Protein AF-A0A5R8LR28-F1 (afdb_monomer)

Radius of gyration: 19.15 Å; Cα contacts (8 Å, |Δi|>4): 101; chains: 1; bounding box: 40×38×56 Å

Sequence (129 aa):
MKVVYPSLVEQFYEGLKSEGVTVGKDEVYRTMVETNLIDENGVPTQYALDNGFIKCNEPESLAELKELYPNLQKYSDDHFMKTDEGWYADAFVLRSESMLLLNDPATSETDKLNARIVLNHIKEDDADD

Solvent-accessible surface area (backbone atoms only — not comparable to full-atom values): 7787 Å² total; per-residue (Å²): 136,84,84,80,75,41,71,64,47,53,52,52,45,53,51,41,44,74,74,68,49,90,76,54,67,71,56,50,43,50,49,34,37,76,69,46,38,20,44,98,86,51,46,73,28,70,66,16,47,77,70,61,77,43,73,84,76,70,62,91,43,71,68,53,43,31,67,77,37,62,86,54,61,84,53,68,71,89,48,52,48,80,52,100,94,43,80,45,65,40,69,68,57,54,47,50,54,26,51,50,46,63,70,39,86,85,50,51,72,68,59,37,50,52,28,51,51,54,52,49,52,55,53,54,62,70,69,79,115

pLDDT: mean 87.38, std 10.03, range [46.59, 97.31]

Mean predicted aligned error: 10.88 Å

Foldseek 3Di:
DDDDADPVLVVVVVVCVVVVHDDDSVVSLVVCCVVQQAHPVRHGDPVVVVVVVDDPPADPDPVVVCVVPVVCVPDDPVQWDQDPVGIDGDLVVLLVVLVVLCPDPPRDPVSVVVSVVSVVVSVVVVVVD

Structure (mmCIF, N/CA/C/O backbone):
data_AF-A0A5R8LR28-F1
#
_entry.id   AF-A0A5R8LR28-F1
#
loop_
_atom_site.group_PDB
_atom_site.id
_atom_site.type_symbol
_atom_site.label_atom_id
_atom_site.label_alt_id
_atom_site.label_comp_id
_atom_site.label_asym_id
_atom_site.label_entity_id
_atom_site.label_seq_id
_atom_site.pdbx_PDB_ins_code
_atom_site.Cartn_x
_atom_site.Cartn_y
_atom_site.Cartn_z
_atom_site.occupancy
_atom_site.B_iso_or_equiv
_atom_site.auth_seq_id
_atom_site.auth_comp_id
_atom_site.auth_asym_id
_atom_site.auth_atom_id
_atom_site.pdbx_PDB_model_num
ATOM 1 N N . MET A 1 1 ? -2.780 -5.800 27.519 1.00 49.16 1 MET A N 1
ATOM 2 C CA . MET A 1 1 ? -2.742 -6.058 26.065 1.00 49.16 1 MET A CA 1
ATOM 3 C C . MET A 1 1 ? -3.156 -4.766 25.381 1.00 49.16 1 MET A C 1
ATOM 5 O O . MET A 1 1 ? -4.207 -4.248 25.730 1.00 49.16 1 MET A O 1
ATOM 9 N N . LYS A 1 2 ? -2.294 -4.172 24.548 1.00 57.81 2 LYS A N 1
ATOM 10 C CA . LYS A 1 2 ? -2.614 -2.932 23.825 1.00 57.81 2 LYS A CA 1
ATOM 11 C C . LYS A 1 2 ? -3.236 -3.352 22.497 1.00 57.81 2 LYS A C 1
ATOM 13 O O . LYS A 1 2 ? -2.546 -3.967 21.693 1.00 57.81 2 LYS A O 1
ATOM 18 N N . VAL A 1 3 ? -4.533 -3.116 22.326 1.00 71.00 3 VAL A N 1
ATOM 19 C CA . VAL A 1 3 ? -5.201 -3.331 21.037 1.00 71.00 3 VAL A CA 1
ATOM 20 C C . VAL A 1 3 ? -4.630 -2.301 20.063 1.00 71.00 3 VAL A C 1
ATOM 22 O O . VAL A 1 3 ? -4.544 -1.119 20.401 1.00 71.00 3 VAL A O 1
ATOM 25 N N . VAL A 1 4 ? -4.159 -2.766 18.908 1.00 77.00 4 VAL A N 1
ATOM 26 C CA 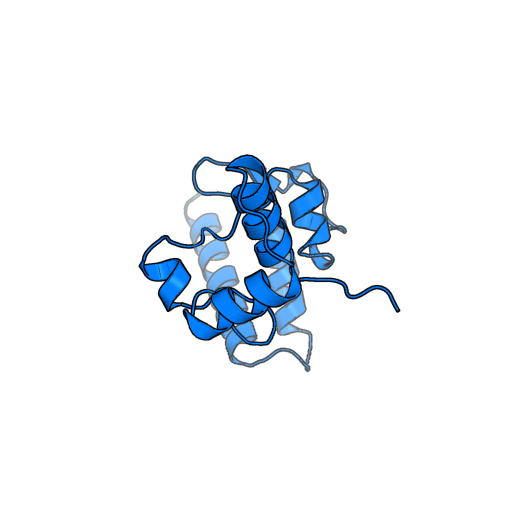. VAL A 1 4 ? -3.676 -1.916 17.815 1.00 77.00 4 VAL A CA 1
ATOM 27 C C . VAL A 1 4 ? -4.784 -1.891 16.776 1.00 77.00 4 VAL A C 1
ATOM 29 O O . VAL A 1 4 ? -5.137 -2.944 16.250 1.00 77.00 4 VAL A O 1
ATOM 32 N N . TYR A 1 5 ? -5.363 -0.718 16.533 1.00 84.06 5 TYR A N 1
ATOM 33 C CA . TYR A 1 5 ? -6.405 -0.558 15.523 1.00 84.06 5 TYR A CA 1
ATOM 34 C C . TYR A 1 5 ? -5.787 -0.244 14.155 1.00 84.06 5 TYR A C 1
ATOM 36 O O . TYR A 1 5 ? -4.705 0.348 14.102 1.00 84.06 5 TYR A O 1
ATOM 44 N N . PRO A 1 6 ? -6.471 -0.600 13.053 1.00 83.56 6 PRO A N 1
ATOM 45 C CA . PRO A 1 6 ? -6.086 -0.178 11.711 1.00 83.56 6 PRO A CA 1
ATOM 46 C C . PRO A 1 6 ? -5.957 1.347 11.611 1.00 83.56 6 PRO A C 1
ATOM 48 O O . PRO A 1 6 ? -6.753 2.083 12.198 1.00 83.56 6 PRO A O 1
ATOM 51 N N . SER A 1 7 ? -5.005 1.835 10.812 1.00 83.25 7 SER A N 1
ATOM 52 C CA . SER A 1 7 ? -4.727 3.273 10.664 1.00 83.25 7 SER A CA 1
ATOM 53 C C . SER A 1 7 ? -5.950 4.093 10.238 1.00 83.25 7 SER A C 1
ATOM 55 O O . SER A 1 7 ? -6.077 5.252 10.622 1.00 83.25 7 SER A O 1
ATOM 57 N N . LEU A 1 8 ? -6.868 3.499 9.473 1.00 84.19 8 LEU A N 1
ATOM 58 C CA . LEU A 1 8 ? -8.129 4.128 9.069 1.00 84.19 8 LEU A CA 1
ATOM 59 C C . LEU A 1 8 ? -9.075 4.371 10.245 1.00 84.19 8 LEU A C 1
ATOM 61 O O . LEU A 1 8 ? -9.690 5.429 10.323 1.00 84.19 8 LEU A O 1
ATOM 65 N N . VAL A 1 9 ? -9.149 3.428 11.185 1.00 89.62 9 VAL A N 1
ATOM 66 C CA . VAL A 1 9 ? -9.946 3.571 12.412 1.00 89.62 9 VAL A CA 1
ATOM 67 C C . VAL A 1 9 ? -9.371 4.682 13.283 1.00 89.62 9 VAL A C 1
ATOM 69 O O . VAL A 1 9 ? -10.122 5.489 13.821 1.00 89.62 9 VAL A O 1
ATOM 72 N N . GLU A 1 10 ? -8.042 4.749 13.398 1.00 88.38 10 GLU A N 1
ATOM 73 C CA . GLU A 1 10 ? -7.348 5.811 14.136 1.00 88.38 10 GLU A CA 1
ATOM 74 C C . GLU A 1 10 ? -7.630 7.196 13.531 1.00 88.38 10 GLU A C 1
ATOM 76 O O . GLU A 1 10 ? -7.989 8.123 14.255 1.00 88.38 10 GLU A O 1
ATOM 81 N N . GLN A 1 11 ? -7.552 7.326 12.202 1.00 84.94 11 GLN A N 1
ATOM 82 C CA . GLN A 1 11 ? -7.863 8.575 11.497 1.00 84.94 11 GLN A CA 1
ATOM 83 C C . GLN A 1 11 ? -9.322 9.003 11.692 1.00 84.94 11 GLN A C 1
ATOM 85 O O . GLN A 1 11 ? -9.587 10.155 12.039 1.00 84.94 11 GLN A O 1
ATOM 90 N N . PHE A 1 12 ? -10.269 8.077 11.519 1.00 88.12 12 PHE A N 1
ATOM 91 C CA . PHE A 1 12 ? -11.694 8.368 11.675 1.00 88.12 12 PHE A CA 1
ATOM 92 C C . PHE A 1 12 ? -12.032 8.760 13.122 1.00 88.12 12 PHE A C 1
ATOM 94 O O . PHE A 1 12 ? -12.786 9.702 13.363 1.00 88.12 12 PHE A O 1
ATOM 101 N N . TYR A 1 13 ? -11.418 8.081 14.095 1.00 92.38 13 TYR A N 1
ATOM 102 C CA . TYR A 1 13 ? -11.553 8.392 15.515 1.00 92.38 13 TYR A CA 1
ATOM 103 C C . TYR A 1 13 ? -11.034 9.794 15.866 1.00 92.38 13 TYR A C 1
ATOM 105 O O . TYR A 1 13 ? -11.736 10.544 16.547 1.00 92.38 13 TYR A O 1
ATOM 113 N N . GLU A 1 14 ? -9.837 10.177 15.407 1.00 90.00 14 GLU A N 1
ATOM 114 C CA . GLU A 1 14 ? -9.307 11.523 15.673 1.00 90.00 14 GLU A CA 1
ATOM 115 C C . GLU A 1 14 ? -10.150 12.613 14.988 1.00 90.00 14 GLU A C 1
ATOM 117 O O . GLU A 1 14 ? -10.36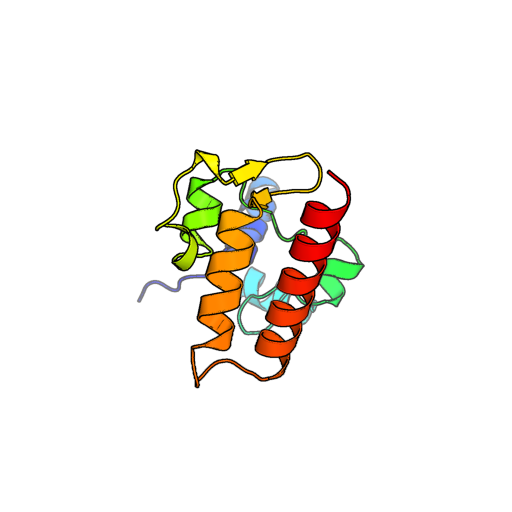9 13.669 15.584 1.00 90.00 14 GLU A O 1
ATOM 122 N N . GLY A 1 15 ? -10.710 12.334 13.803 1.00 88.38 15 GLY A N 1
ATOM 123 C CA . GLY A 1 15 ? -11.685 13.207 13.140 1.00 88.38 15 GLY A CA 1
ATOM 124 C C . GLY A 1 15 ? -12.931 13.451 13.998 1.00 88.38 15 GLY A C 1
ATOM 125 O O . GLY A 1 15 ? -13.216 14.593 14.360 1.00 88.38 15 GLY A O 1
ATOM 126 N N . LEU A 1 16 ? -13.611 12.383 14.424 1.00 90.94 16 LEU A N 1
ATOM 127 C CA . LEU A 1 16 ? -14.803 12.459 15.284 1.00 90.94 16 LEU A CA 1
ATOM 128 C C . LEU A 1 16 ? -14.523 13.192 16.603 1.00 90.94 16 LEU A C 1
ATOM 130 O O . LEU A 1 16 ? -15.306 14.032 17.050 1.00 90.94 16 LEU A O 1
ATOM 134 N N . LYS A 1 17 ? -13.370 12.920 17.213 1.00 92.81 17 LYS A N 1
ATOM 135 C CA . LYS A 1 17 ? -12.941 13.587 18.443 1.00 92.81 17 LYS A CA 1
ATOM 136 C C . LYS A 1 17 ? -12.704 15.085 18.236 1.00 92.81 17 LYS A C 1
ATOM 138 O O . LYS A 1 17 ? -13.038 15.870 19.122 1.00 92.81 17 LYS A O 1
ATOM 143 N N . SER A 1 18 ? -12.157 15.491 17.087 1.00 89.50 18 SER A N 1
ATOM 144 C CA . SER A 1 18 ? -11.970 16.908 16.744 1.00 89.50 18 SER A CA 1
ATOM 145 C C . SER A 1 18 ? -13.299 17.658 16.583 1.00 89.50 18 SER A C 1
ATOM 147 O O . SER A 1 18 ? -13.385 18.836 16.923 1.00 89.50 18 SER A O 1
ATOM 149 N N . GLU A 1 19 ? -14.356 16.952 16.174 1.00 91.00 19 GLU A N 1
ATOM 150 C CA . GLU A 1 19 ? -15.730 17.463 16.087 1.00 91.00 19 GLU A CA 1
ATOM 151 C C . GLU A 1 19 ? -16.472 17.438 17.439 1.00 91.00 19 GLU A C 1
ATOM 153 O O . GLU A 1 19 ? -17.632 17.839 17.534 1.00 91.00 19 GLU A O 1
ATOM 158 N N . GLY A 1 20 ? -15.811 16.989 18.512 1.00 91.25 20 GLY A N 1
ATOM 159 C CA . GLY A 1 20 ? -16.387 16.899 19.855 1.00 91.25 20 GLY A CA 1
ATOM 160 C C . GLY A 1 20 ? -17.259 15.662 20.086 1.00 91.25 20 GLY A C 1
ATOM 161 O O . GLY A 1 20 ? -17.921 15.565 21.123 1.00 91.25 20 GLY A O 1
ATOM 162 N N . VAL A 1 21 ? -17.256 14.696 19.165 1.00 92.81 21 VAL A N 1
ATOM 163 C CA . VAL A 1 21 ? -17.957 13.421 19.341 1.00 92.81 21 VAL A CA 1
ATOM 164 C C . VAL A 1 21 ? -17.186 12.554 20.336 1.00 92.81 21 VAL A C 1
ATOM 166 O O . VAL A 1 21 ? -15.998 12.278 20.176 1.00 92.81 21 VAL A O 1
ATOM 169 N N . THR A 1 22 ? -17.873 12.105 21.387 1.00 91.88 22 THR A N 1
ATOM 170 C CA . THR A 1 22 ? -17.302 11.206 22.399 1.00 91.88 22 THR A CA 1
ATOM 171 C C . THR A 1 22 ? -17.700 9.770 22.075 1.00 91.88 22 THR A C 1
ATOM 173 O O . THR A 1 22 ? -18.790 9.333 22.428 1.00 91.88 22 THR A O 1
ATOM 176 N N . VAL A 1 23 ? -16.815 9.047 21.390 1.00 92.81 23 VAL A N 1
ATOM 177 C CA . VAL A 1 23 ? -16.997 7.649 20.965 1.00 92.81 23 VAL A CA 1
ATOM 178 C C . VAL A 1 23 ? -15.731 6.847 21.276 1.00 92.81 23 VAL A C 1
ATOM 180 O O . VAL A 1 23 ? -14.647 7.417 21.343 1.00 92.81 23 VAL A O 1
ATOM 183 N N . GLY A 1 24 ? -15.840 5.537 21.508 1.00 93.31 2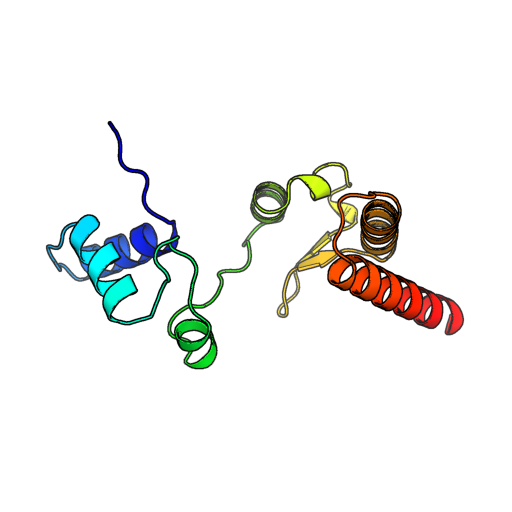4 GLY A N 1
ATOM 184 C CA . GLY A 1 24 ? -14.676 4.662 21.701 1.00 93.31 24 GLY A CA 1
ATOM 185 C C . GLY A 1 24 ? -14.123 4.111 20.382 1.00 93.31 24 GLY A C 1
ATOM 186 O O . GLY A 1 24 ? -14.878 3.876 19.444 1.00 93.31 24 GLY A O 1
ATOM 187 N N . LYS A 1 25 ? -12.818 3.809 20.314 1.00 92.88 25 LYS A N 1
ATOM 188 C CA . LYS A 1 25 ? -12.191 3.215 19.111 1.00 92.88 25 LYS A CA 1
ATOM 189 C C . LYS A 1 25 ? -12.819 1.883 18.685 1.00 92.88 25 LYS A C 1
ATOM 191 O O . LYS A 1 25 ? -12.988 1.647 17.495 1.00 92.88 25 LYS A O 1
ATOM 196 N N . ASP A 1 26 ? -13.231 1.052 19.644 1.00 93.75 26 ASP A N 1
ATOM 197 C CA . ASP A 1 26 ? -13.964 -0.192 19.365 1.00 93.75 26 ASP A CA 1
ATOM 198 C C . ASP A 1 26 ? -15.290 0.053 18.640 1.00 93.75 26 ASP A C 1
ATOM 200 O O . ASP A 1 26 ? -15.709 -0.740 17.801 1.00 93.75 26 ASP A O 1
ATOM 204 N N . GLU A 1 27 ? -15.973 1.139 18.989 1.00 94.62 27 GLU A N 1
ATOM 205 C CA . GLU A 1 27 ? -17.250 1.514 18.389 1.00 94.62 27 GLU A CA 1
ATOM 206 C C . GLU A 1 27 ? -17.054 2.117 17.000 1.00 94.62 27 GLU A C 1
ATOM 208 O O . GLU A 1 27 ? -17.807 1.777 16.091 1.00 94.62 27 GLU A O 1
ATOM 213 N N . VAL A 1 28 ? -15.993 2.905 16.803 1.00 94.25 28 VAL A N 1
ATOM 214 C CA . VAL A 1 28 ? -15.584 3.377 15.472 1.00 94.25 28 VAL A CA 1
ATOM 215 C C . VAL A 1 28 ? -15.281 2.192 14.555 1.00 94.25 28 VAL A C 1
ATOM 217 O O . VAL A 1 28 ? -15.864 2.103 13.480 1.00 94.25 28 VAL A O 1
ATOM 220 N N . TYR A 1 29 ? -14.446 1.242 14.993 1.00 94.31 29 TYR A N 1
ATOM 221 C CA . TYR A 1 29 ? -14.126 0.049 14.203 1.00 94.31 29 TYR A CA 1
ATOM 222 C C . TYR A 1 29 ? -15.382 -0.750 13.832 1.00 94.31 29 TYR A C 1
ATOM 224 O O . TYR A 1 29 ? -15.602 -1.006 12.650 1.00 94.31 29 TYR A O 1
ATOM 232 N N . ARG A 1 30 ? -16.243 -1.084 14.808 1.00 94.88 30 ARG A N 1
ATOM 233 C CA . ARG A 1 30 ? -17.495 -1.809 14.527 1.00 94.88 30 ARG A CA 1
ATOM 234 C C . ARG A 1 30 ? -18.375 -1.061 13.535 1.00 94.88 30 ARG A C 1
ATOM 236 O O . ARG A 1 30 ? -18.842 -1.667 12.582 1.00 94.88 30 ARG A O 1
ATOM 243 N N . THR A 1 31 ? -18.541 0.248 13.715 1.00 94.56 31 THR A N 1
ATOM 244 C CA . THR A 1 31 ? -19.361 1.071 12.817 1.00 94.56 31 THR A CA 1
ATOM 245 C C . THR A 1 31 ? -18.801 1.061 11.397 1.00 94.56 31 THR A C 1
ATOM 247 O O . THR A 1 31 ? -19.558 0.915 10.443 1.00 94.56 31 THR A O 1
ATOM 250 N N . MET A 1 32 ? -17.481 1.176 11.227 1.00 93.88 32 MET A N 1
ATOM 251 C CA . MET A 1 32 ? -16.848 1.149 9.904 1.00 93.88 32 MET A CA 1
ATOM 252 C C . MET A 1 32 ? -16.991 -0.217 9.215 1.00 93.88 32 MET A C 1
ATOM 254 O O . MET A 1 32 ? -17.169 -0.256 7.999 1.00 93.88 32 MET A O 1
ATOM 258 N N . VAL A 1 33 ? -16.972 -1.320 9.972 1.00 94.56 33 VAL A N 1
ATOM 259 C CA . VAL A 1 33 ? -17.257 -2.667 9.444 1.00 94.56 33 VAL A CA 1
ATOM 260 C C . VAL A 1 33 ? -18.740 -2.807 9.076 1.00 94.56 33 VAL A C 1
ATOM 262 O O . VAL A 1 33 ? -19.071 -3.199 7.960 1.00 94.56 33 VAL A O 1
ATOM 265 N N . GLU A 1 34 ? -19.651 -2.424 9.974 1.00 96.25 34 GLU A N 1
ATOM 266 C CA . GLU A 1 34 ? -21.108 -2.513 9.772 1.00 96.25 34 GLU A CA 1
ATOM 267 C C . GLU A 1 34 ? -21.603 -1.651 8.602 1.00 96.25 34 GLU A C 1
ATOM 269 O O . GLU A 1 34 ? -22.540 -2.025 7.896 1.00 96.25 34 GLU A O 1
ATOM 274 N N . THR A 1 35 ? -20.960 -0.507 8.368 1.00 93.31 35 THR A N 1
ATOM 275 C CA . THR A 1 35 ? -21.259 0.401 7.247 1.00 93.31 35 THR A CA 1
ATOM 276 C C . THR A 1 35 ? -20.531 0.030 5.956 1.00 93.31 35 THR A C 1
ATOM 278 O O . THR A 1 35 ? -20.640 0.753 4.965 1.00 93.31 35 THR A O 1
ATOM 281 N N . ASN A 1 36 ? -19.822 -1.105 5.942 1.00 92.69 36 ASN A N 1
ATOM 282 C CA . ASN A 1 36 ? -19.067 -1.606 4.798 1.00 92.69 36 ASN A CA 1
ATOM 283 C C . ASN A 1 36 ? -17.993 -0.615 4.312 1.00 92.69 36 ASN A C 1
ATOM 285 O O . ASN A 1 36 ? -17.668 -0.597 3.129 1.00 92.69 36 ASN A O 1
ATOM 289 N N . LEU A 1 37 ? -17.454 0.233 5.195 1.00 91.44 37 LEU A N 1
ATOM 290 C CA . LEU A 1 37 ? -16.346 1.135 4.870 1.00 91.44 37 LEU A CA 1
ATOM 291 C C . LEU A 1 37 ? -15.008 0.390 4.886 1.00 91.44 37 LEU A C 1
ATOM 293 O O . LEU A 1 37 ? -14.175 0.587 4.004 1.00 91.44 37 LEU A O 1
ATOM 297 N N . ILE A 1 38 ? -14.829 -0.502 5.858 1.00 91.44 38 ILE A N 1
ATOM 298 C CA . ILE A 1 38 ? -13.686 -1.416 5.953 1.00 91.44 38 ILE A CA 1
ATOM 299 C C . ILE A 1 38 ? -14.175 -2.854 6.135 1.00 91.44 38 ILE A C 1
ATOM 301 O O . ILE A 1 38 ? -15.302 -3.077 6.572 1.00 91.44 38 ILE A O 1
ATOM 305 N N . ASP A 1 39 ? -13.332 -3.826 5.808 1.00 90.88 39 ASP A N 1
ATOM 306 C CA . ASP A 1 39 ? -13.560 -5.232 6.128 1.00 90.88 39 ASP A CA 1
ATOM 307 C C . ASP A 1 39 ? -13.139 -5.568 7.575 1.00 90.88 39 ASP A C 1
ATOM 309 O O . ASP A 1 39 ? -12.628 -4.727 8.321 1.00 90.88 39 ASP A O 1
ATOM 313 N N . GLU A 1 40 ? -13.322 -6.827 7.982 1.00 88.38 40 GLU A N 1
ATOM 314 C CA . GLU A 1 40 ? -12.930 -7.309 9.316 1.00 88.38 40 GLU A CA 1
ATOM 315 C C . GLU A 1 40 ? -11.416 -7.181 9.582 1.00 88.38 40 GLU A C 1
ATOM 317 O O . GLU A 1 40 ? -10.997 -7.094 10.736 1.00 88.38 40 GLU A O 1
ATOM 322 N N . ASN A 1 41 ? -10.585 -7.104 8.540 1.00 83.50 41 ASN A N 1
ATOM 323 C CA . ASN A 1 41 ? -9.139 -6.908 8.662 1.00 83.50 41 ASN A CA 1
ATOM 324 C C . ASN A 1 41 ? -8.751 -5.422 8.754 1.00 83.50 41 ASN A C 1
ATOM 326 O O . ASN A 1 41 ? -7.584 -5.103 8.985 1.00 83.50 41 ASN A O 1
ATOM 330 N N . GLY A 1 42 ? -9.710 -4.507 8.598 1.00 81.12 42 GLY A N 1
ATOM 331 C CA . GLY A 1 42 ? -9.476 -3.068 8.603 1.00 81.12 42 GLY A CA 1
ATOM 332 C C . GLY A 1 42 ? -9.016 -2.494 7.266 1.00 81.12 42 GLY A C 1
ATOM 333 O O . GLY A 1 42 ? -8.498 -1.375 7.238 1.00 81.12 42 GLY A O 1
ATOM 334 N N . VAL A 1 43 ? -9.188 -3.245 6.179 1.00 85.81 43 VAL A N 1
ATOM 335 C CA . VAL A 1 43 ? -8.871 -2.827 4.811 1.00 85.81 43 VAL A CA 1
ATOM 336 C C . VAL A 1 43 ? -10.096 -2.127 4.210 1.00 85.81 43 VAL A C 1
ATOM 338 O O . VAL A 1 43 ? -11.206 -2.626 4.393 1.00 85.81 43 VAL A O 1
ATOM 341 N N . PRO A 1 44 ? -9.950 -0.992 3.496 1.00 88.38 44 PRO A N 1
ATOM 342 C CA . PRO A 1 44 ? -11.062 -0.365 2.785 1.00 88.38 44 PRO A CA 1
ATOM 343 C C . PRO A 1 44 ? -11.777 -1.347 1.862 1.00 88.38 44 PRO A C 1
ATOM 345 O O . PRO A 1 44 ? -11.137 -2.088 1.116 1.00 88.38 44 PRO A O 1
ATOM 348 N N . THR A 1 45 ? -13.106 -1.327 1.869 1.00 89.69 45 THR A N 1
ATOM 349 C CA . THR A 1 45 ? -13.872 -2.108 0.893 1.00 89.69 45 THR A CA 1
ATOM 350 C C . THR A 1 45 ? -13.887 -1.399 -0.461 1.00 89.69 45 THR A C 1
ATOM 352 O O . THR A 1 45 ? -13.762 -0.174 -0.542 1.00 89.69 45 THR A O 1
ATOM 355 N N . GLN A 1 46 ? -14.140 -2.146 -1.540 1.00 84.38 46 GLN A N 1
ATOM 356 C CA . GLN A 1 46 ? -14.332 -1.545 -2.864 1.00 84.38 46 GLN A CA 1
ATOM 357 C C . GLN A 1 46 ? -15.481 -0.522 -2.869 1.00 84.38 46 GLN A C 1
ATOM 359 O O . GLN A 1 46 ? -15.371 0.524 -3.495 1.00 84.38 46 GLN A O 1
ATOM 364 N N . TYR A 1 47 ? -16.545 -0.769 -2.095 1.00 88.56 47 TYR A N 1
ATOM 365 C CA . TYR A 1 47 ? -17.650 0.177 -1.923 1.00 88.56 47 TYR A CA 1
ATOM 366 C C . TYR A 1 47 ? -17.175 1.530 -1.372 1.00 88.56 47 TYR A C 1
ATOM 368 O O . TYR A 1 47 ? -17.609 2.576 -1.858 1.00 88.56 47 TYR A O 1
ATOM 376 N N . ALA A 1 48 ? -16.277 1.519 -0.385 1.00 88.25 48 ALA A N 1
ATOM 377 C CA . ALA A 1 48 ? -15.742 2.739 0.209 1.00 88.25 48 ALA A CA 1
ATOM 378 C C . ALA A 1 48 ? -14.858 3.530 -0.762 1.00 88.25 48 ALA A C 1
ATOM 380 O O . ALA A 1 48 ? -14.897 4.762 -0.755 1.00 88.25 48 ALA A O 1
ATOM 381 N N . LEU A 1 49 ? -14.097 2.821 -1.600 1.00 84.31 49 LEU A N 1
ATOM 382 C CA . LEU A 1 49 ? -13.239 3.406 -2.630 1.00 84.31 49 LEU A CA 1
ATOM 383 C C . LEU A 1 49 ? -14.069 3.992 -3.782 1.00 84.31 49 LEU A C 1
ATOM 385 O O . LEU A 1 49 ? -13.897 5.160 -4.125 1.00 84.31 49 LEU A O 1
ATOM 389 N N . ASP A 1 50 ? -15.021 3.225 -4.322 1.00 84.25 50 ASP A N 1
ATOM 390 C CA . ASP A 1 50 ? -15.853 3.618 -5.470 1.00 84.25 50 ASP A CA 1
ATOM 391 C C . ASP A 1 50 ? -16.704 4.859 -5.179 1.00 84.25 50 ASP A C 1
ATOM 393 O O . ASP A 1 50 ? -16.934 5.692 -6.055 1.00 84.25 50 ASP A O 1
ATOM 397 N N . ASN A 1 51 ? -17.169 4.997 -3.935 1.00 84.12 51 ASN A N 1
ATOM 398 C CA . ASN A 1 51 ? -17.968 6.142 -3.497 1.00 84.12 51 ASN A CA 1
ATOM 399 C C . ASN A 1 51 ? -17.112 7.292 -2.937 1.00 84.12 51 ASN A C 1
ATOM 401 O O . ASN A 1 51 ? -17.658 8.310 -2.513 1.00 84.12 51 ASN A O 1
ATOM 405 N N . GLY A 1 52 ? -15.783 7.144 -2.914 1.00 79.50 52 GLY A N 1
ATOM 406 C CA . GLY A 1 52 ? -14.857 8.164 -2.421 1.00 79.50 52 GLY A CA 1
ATOM 407 C C . GLY A 1 52 ? -14.965 8.450 -0.920 1.00 79.50 52 GLY A C 1
ATOM 408 O O . GLY A 1 52 ? -14.522 9.508 -0.475 1.00 79.50 52 GLY A O 1
ATOM 409 N N . PHE A 1 53 ? -15.548 7.536 -0.135 1.00 80.56 53 PHE A N 1
ATOM 410 C CA . PHE A 1 53 ? -15.638 7.657 1.325 1.00 80.56 53 PHE A CA 1
ATOM 411 C C . PHE A 1 53 ? -14.281 7.477 1.996 1.00 80.56 53 PHE A C 1
ATOM 413 O O . PHE A 1 53 ? -14.003 8.093 3.022 1.00 80.56 53 PHE A O 1
ATOM 420 N N . ILE A 1 54 ? -13.440 6.634 1.404 1.00 77.25 54 ILE A N 1
ATOM 421 C CA . ILE A 1 54 ? -12.057 6.445 1.806 1.00 77.25 54 ILE A CA 1
ATOM 422 C C . ILE A 1 54 ? -11.201 6.659 0.568 1.00 77.25 54 ILE A C 1
ATOM 424 O O . ILE A 1 54 ? -11.388 6.001 -0.452 1.00 77.25 54 ILE A O 1
ATOM 428 N N . LYS A 1 55 ? -10.234 7.567 0.669 1.00 66.81 55 LYS A N 1
ATOM 429 C CA . LYS A 1 55 ? -9.085 7.554 -0.230 1.00 66.81 55 LYS A CA 1
ATOM 430 C C . LYS A 1 55 ? -8.057 6.618 0.387 1.00 66.81 55 LYS A C 1
ATOM 432 O O . LYS A 1 55 ? -7.765 6.741 1.577 1.00 66.81 55 LYS A O 1
ATOM 437 N N . CYS A 1 56 ? -7.506 5.687 -0.390 1.00 62.38 56 CYS A N 1
ATOM 438 C CA . CYS A 1 56 ? -6.223 5.111 -0.009 1.00 62.38 56 CYS A CA 1
ATOM 439 C C . CYS A 1 56 ? -5.246 6.283 -0.002 1.00 62.38 56 CYS A C 1
ATOM 441 O O . CYS A 1 56 ? -4.893 6.781 -1.067 1.00 62.38 56 CYS A O 1
ATOM 443 N N . ASN A 1 57 ? -4.921 6.789 1.190 1.00 64.25 57 ASN A N 1
ATOM 444 C CA . ASN A 1 57 ? -3.922 7.834 1.320 1.00 64.25 57 ASN A CA 1
ATOM 445 C C . ASN A 1 57 ? -2.630 7.253 0.782 1.00 64.25 57 ASN A C 1
ATOM 447 O O . ASN A 1 57 ? -2.046 6.332 1.355 1.00 64.25 57 ASN A O 1
ATOM 451 N N . GLU A 1 58 ? -2.255 7.755 -0.377 1.00 69.88 58 GLU A N 1
ATOM 452 C CA . GLU A 1 58 ? -0.970 7.472 -0.942 1.00 69.88 58 GLU A CA 1
ATOM 453 C C . GLU A 1 58 ? 0.103 8.019 0.008 1.00 69.88 58 GLU A C 1
ATOM 455 O O . GLU A 1 58 ? -0.095 9.099 0.573 1.00 69.88 58 GLU A O 1
ATOM 460 N N . PRO A 1 59 ? 1.204 7.286 0.244 1.00 84.06 59 PRO A N 1
ATOM 461 C CA . PRO A 1 59 ? 2.274 7.761 1.109 1.00 84.06 59 PRO A CA 1
ATOM 462 C C . PRO A 1 59 ? 2.708 9.175 0.717 1.00 84.06 59 PRO A C 1
ATOM 464 O O . PRO A 1 59 ? 2.994 9.469 -0.445 1.00 84.06 59 PRO A O 1
ATOM 467 N N . GLU A 1 60 ? 2.775 10.073 1.695 1.00 83.94 60 GLU A N 1
ATOM 468 C CA . GLU A 1 60 ? 3.091 11.473 1.435 1.00 83.94 60 GLU A CA 1
ATOM 469 C C . GLU A 1 60 ? 4.587 11.663 1.165 1.00 83.94 60 GLU A C 1
ATOM 471 O O . GLU A 1 60 ? 4.986 12.601 0.467 1.00 83.94 60 GLU A O 1
ATOM 476 N N . SER A 1 61 ? 5.412 10.737 1.660 1.00 90.75 61 SER A N 1
ATOM 477 C CA . SER A 1 61 ? 6.863 10.728 1.496 1.00 90.75 61 SER A CA 1
ATOM 478 C C . SER A 1 61 ? 7.394 9.384 0.992 1.00 90.75 61 SER A C 1
ATOM 480 O O . SER A 1 61 ? 6.779 8.334 1.178 1.00 90.75 61 SER A O 1
ATOM 482 N N . LEU A 1 62 ? 8.592 9.405 0.400 1.00 92.06 62 LEU A N 1
ATOM 483 C CA . LEU A 1 62 ? 9.267 8.187 -0.053 1.00 92.06 62 LEU A CA 1
ATOM 484 C C . LEU A 1 62 ? 9.581 7.238 1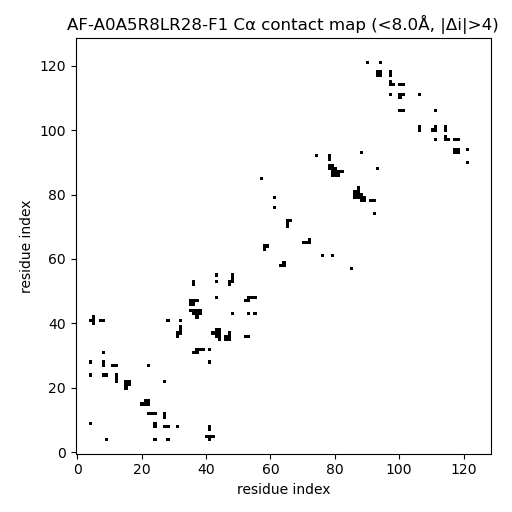.114 1.00 92.06 62 LEU A C 1
ATOM 486 O O . LEU A 1 62 ? 9.581 6.021 0.944 1.00 92.06 62 LEU A O 1
ATOM 490 N N . ALA A 1 63 ? 9.832 7.789 2.304 1.00 92.81 63 ALA A N 1
ATOM 491 C CA . ALA A 1 63 ? 10.057 6.998 3.507 1.00 92.81 63 ALA A CA 1
ATOM 492 C C . ALA A 1 63 ? 8.816 6.164 3.855 1.00 92.81 63 ALA A C 1
ATOM 494 O O . ALA A 1 63 ? 8.933 4.956 4.032 1.00 92.81 63 ALA A O 1
ATOM 495 N N . GLU A 1 64 ? 7.630 6.779 3.847 1.00 89.44 64 GLU A N 1
ATOM 496 C CA . GLU A 1 64 ? 6.361 6.074 4.071 1.00 89.44 64 GLU A CA 1
ATOM 497 C C . GLU A 1 64 ? 6.095 5.027 2.980 1.00 89.44 64 GLU A C 1
ATOM 499 O O . GLU A 1 64 ? 5.700 3.904 3.285 1.00 89.44 64 GLU A O 1
ATOM 504 N N . LEU A 1 65 ? 6.383 5.343 1.709 1.00 90.06 65 LEU A N 1
ATOM 505 C CA . LEU A 1 65 ? 6.269 4.375 0.612 1.00 90.06 65 LEU A CA 1
ATOM 506 C C . LEU A 1 65 ? 7.146 3.140 0.868 1.00 90.06 65 LEU A C 1
ATOM 508 O O . LEU A 1 65 ? 6.692 2.005 0.734 1.00 90.06 65 LEU A O 1
ATOM 512 N N . LYS A 1 66 ? 8.400 3.351 1.271 1.00 92.12 66 LYS A N 1
ATOM 513 C CA . LYS A 1 66 ? 9.358 2.275 1.551 1.00 92.12 66 LYS A CA 1
ATOM 514 C C . LYS A 1 66 ? 9.071 1.519 2.855 1.00 92.12 66 LYS A C 1
ATOM 516 O O . LYS A 1 66 ? 9.522 0.381 3.001 1.00 92.12 66 LYS A O 1
ATOM 521 N N . GLU A 1 67 ? 8.326 2.103 3.791 1.00 88.38 67 GLU A N 1
ATOM 522 C CA . GLU A 1 67 ? 7.782 1.386 4.952 1.00 88.38 67 GLU A CA 1
ATOM 523 C C . GLU A 1 67 ? 6.630 0.455 4.554 1.00 88.38 67 GLU A C 1
ATOM 525 O O . GLU A 1 67 ? 6.572 -0.678 5.033 1.00 88.38 67 GLU A O 1
ATOM 530 N N . LEU A 1 68 ? 5.755 0.898 3.643 1.00 84.81 68 LEU A N 1
ATOM 531 C CA . LEU A 1 68 ? 4.642 0.093 3.123 1.00 84.81 68 LEU A CA 1
ATOM 532 C C . LEU A 1 68 ? 5.109 -1.042 2.204 1.00 84.81 68 LEU A C 1
ATOM 534 O O . LEU A 1 68 ? 4.526 -2.126 2.220 1.00 84.81 68 LEU A O 1
ATOM 538 N N . TYR A 1 69 ? 6.183 -0.814 1.444 1.00 87.56 69 TYR A N 1
ATOM 539 C CA . TYR A 1 69 ? 6.752 -1.782 0.506 1.00 87.56 69 TYR A CA 1
ATOM 540 C C . TYR A 1 69 ? 8.234 -2.044 0.820 1.00 87.56 69 TYR A C 1
ATOM 542 O O . TYR A 1 69 ? 9.124 -1.504 0.153 1.00 87.56 69 TYR A O 1
ATOM 550 N N . PRO A 1 70 ? 8.545 -2.891 1.825 1.00 88.75 70 PRO A N 1
ATOM 551 C CA . PRO A 1 70 ? 9.921 -3.122 2.271 1.00 88.75 70 PRO A CA 1
ATOM 552 C C . PRO A 1 70 ? 10.871 -3.639 1.183 1.00 88.75 70 PRO A C 1
ATOM 554 O O . PRO A 1 70 ? 12.074 -3.388 1.236 1.00 88.75 70 PRO A O 1
ATOM 557 N N . ASN A 1 71 ? 10.351 -4.327 0.162 1.00 89.00 71 ASN A N 1
ATOM 558 C CA . ASN A 1 71 ? 11.114 -4.765 -1.009 1.00 89.00 71 ASN A CA 1
ATOM 559 C C . ASN A 1 71 ? 11.753 -3.596 -1.780 1.00 89.00 71 ASN A C 1
ATOM 561 O O . ASN A 1 71 ? 12.784 -3.800 -2.425 1.00 89.00 71 ASN A O 1
ATOM 565 N N . LEU A 1 72 ? 11.203 -2.382 -1.662 1.00 94.31 72 LEU A N 1
ATOM 566 C CA . LEU A 1 72 ? 11.709 -1.178 -2.319 1.00 94.31 72 LEU A CA 1
ATOM 567 C C . LEU A 1 72 ? 12.865 -0.501 -1.566 1.00 94.31 72 LEU A C 1
ATOM 569 O O . LEU A 1 72 ? 13.577 0.319 -2.145 1.00 94.31 72 LEU A O 1
ATOM 573 N N . GLN A 1 73 ? 13.107 -0.853 -0.297 1.00 95.00 73 GLN A N 1
ATOM 574 C CA . GLN A 1 73 ? 14.149 -0.222 0.532 1.00 95.00 73 GLN A CA 1
ATOM 575 C C . GLN A 1 73 ? 15.567 -0.405 -0.020 1.00 95.00 73 GLN A C 1
ATOM 577 O O . GLN A 1 73 ? 16.445 0.406 0.258 1.00 95.00 73 GLN A O 1
ATOM 582 N N . LYS A 1 74 ? 15.795 -1.455 -0.816 1.00 95.62 74 LYS A N 1
ATOM 583 C CA . LYS A 1 74 ? 17.100 -1.762 -1.421 1.00 95.62 74 LYS A CA 1
ATOM 584 C C . LYS A 1 74 ? 17.478 -0.846 -2.595 1.00 95.62 74 LYS A C 1
ATOM 586 O O . LYS A 1 74 ? 18.616 -0.909 -3.051 1.00 95.62 74 LYS A O 1
ATOM 591 N N . TYR A 1 75 ? 16.545 -0.037 -3.097 1.00 96.75 75 TYR A N 1
ATOM 592 C CA . TYR A 1 75 ? 16.769 0.868 -4.225 1.00 96.75 75 TYR A CA 1
ATOM 593 C C . TYR A 1 75 ? 17.130 2.278 -3.757 1.00 96.75 75 TYR A C 1
ATOM 595 O O . TYR A 1 75 ? 16.611 2.743 -2.741 1.00 96.75 75 TYR A O 1
ATOM 603 N N . SER A 1 76 ? 17.991 2.970 -4.515 1.00 97.12 76 SER A N 1
ATOM 604 C CA . SER A 1 76 ? 18.279 4.397 -4.294 1.00 97.12 76 SER A CA 1
ATOM 605 C C . SER A 1 76 ? 17.001 5.231 -4.387 1.00 97.12 76 SER A C 1
ATOM 607 O O . SER A 1 76 ? 16.083 4.880 -5.128 1.00 97.12 76 SER A O 1
ATOM 609 N N . ASP A 1 77 ? 16.954 6.339 -3.654 1.00 97.06 77 ASP A N 1
ATOM 610 C CA . ASP A 1 77 ? 15.830 7.276 -3.690 1.00 97.06 77 ASP A CA 1
ATOM 611 C C . ASP A 1 77 ? 15.667 7.931 -5.071 1.00 97.06 77 ASP A C 1
ATOM 613 O O . ASP A 1 77 ? 14.546 8.222 -5.473 1.00 97.06 77 ASP A O 1
ATOM 617 N N . ASP A 1 78 ? 16.760 8.058 -5.833 1.00 97.19 78 ASP A N 1
ATOM 618 C CA . ASP A 1 78 ? 16.782 8.666 -7.174 1.00 97.19 78 ASP A CA 1
ATOM 619 C C . ASP A 1 78 ? 15.911 7.932 -8.209 1.00 97.19 78 ASP A C 1
ATOM 621 O O . ASP A 1 78 ? 15.601 8.485 -9.261 1.00 97.19 78 ASP A O 1
ATOM 625 N N . HIS A 1 79 ? 15.513 6.688 -7.925 1.00 97.31 79 HIS A N 1
ATOM 626 C CA . HIS A 1 79 ? 14.641 5.903 -8.798 1.00 97.31 79 HIS A CA 1
ATOM 627 C C . HIS A 1 79 ? 13.151 6.196 -8.603 1.00 97.31 79 HIS A C 1
ATOM 629 O O . HIS A 1 79 ? 12.331 5.639 -9.332 1.00 97.31 79 HIS A O 1
ATOM 635 N N . PHE A 1 80 ? 12.786 7.011 -7.611 1.00 96.25 80 PHE A N 1
ATOM 636 C CA . PHE A 1 80 ? 11.399 7.278 -7.257 1.00 96.25 80 PHE A CA 1
ATOM 637 C C . PHE A 1 80 ? 11.070 8.753 -7.438 1.00 96.25 80 PHE A C 1
ATOM 639 O O . PHE A 1 80 ? 11.820 9.635 -7.022 1.00 96.25 80 PHE A O 1
ATOM 646 N N . MET A 1 81 ? 9.902 9.027 -8.007 1.00 94.50 81 MET A N 1
ATOM 647 C CA . MET A 1 81 ? 9.385 10.382 -8.144 1.00 94.50 81 MET A CA 1
ATOM 648 C C . MET A 1 81 ? 7.931 10.441 -7.695 1.00 94.50 81 MET A C 1
ATOM 650 O O . MET A 1 81 ? 7.151 9.537 -7.983 1.00 94.50 81 MET A O 1
ATOM 654 N N . LYS A 1 82 ? 7.565 11.522 -7.006 1.00 92.88 82 LYS A N 1
ATOM 655 C CA . LYS A 1 82 ? 6.173 11.828 -6.681 1.00 92.88 82 LYS A CA 1
ATOM 656 C C . LYS A 1 82 ? 5.632 12.816 -7.709 1.00 92.88 82 LYS A C 1
ATOM 658 O O . LYS A 1 82 ? 6.265 13.837 -7.973 1.00 92.88 82 LYS A O 1
ATOM 663 N N . THR A 1 83 ? 4.469 12.511 -8.260 1.00 86.56 83 THR A N 1
ATOM 664 C CA . THR A 1 83 ? 3.713 13.356 -9.191 1.00 86.56 83 THR A CA 1
ATOM 665 C C . THR A 1 83 ? 2.316 13.622 -8.623 1.00 86.56 83 THR A C 1
ATOM 667 O O . THR A 1 83 ? 1.949 13.050 -7.597 1.00 86.56 83 THR A O 1
ATOM 670 N N . ASP A 1 84 ? 1.516 14.449 -9.299 1.00 79.00 84 ASP A N 1
ATOM 671 C CA . ASP A 1 84 ? 0.112 14.682 -8.923 1.00 79.00 84 ASP A CA 1
ATOM 672 C C . ASP A 1 84 ? -0.769 13.424 -9.081 1.00 79.00 84 ASP A C 1
ATOM 674 O O . ASP A 1 84 ? -1.843 13.344 -8.485 1.00 79.00 84 ASP A O 1
ATOM 678 N N . GLU A 1 85 ? -0.318 12.441 -9.867 1.00 76.88 85 GLU A N 1
ATOM 679 C CA . GLU A 1 85 ? -0.981 11.145 -10.067 1.00 76.88 85 GLU A CA 1
ATOM 680 C C . GLU A 1 85 ? -0.451 10.049 -9.131 1.00 76.88 85 GLU A C 1
ATOM 682 O O . GLU A 1 85 ? -1.011 8.954 -9.100 1.00 76.88 85 GLU A O 1
ATOM 687 N N . GLY A 1 86 ? 0.620 10.345 -8.387 1.00 84.81 86 GLY A N 1
ATOM 688 C CA . GLY A 1 86 ? 1.214 9.457 -7.397 1.00 84.81 86 GLY A CA 1
ATOM 689 C C . GLY A 1 86 ? 2.706 9.174 -7.574 1.00 84.81 86 GLY A C 1
ATOM 690 O O . GLY A 1 86 ? 3.427 9.897 -8.271 1.00 84.81 86 GLY A O 1
ATOM 691 N N . TRP A 1 87 ? 3.184 8.141 -6.886 1.00 90.44 87 TRP A N 1
ATOM 692 C CA . TRP A 1 87 ? 4.549 7.644 -6.853 1.00 90.44 87 TRP A CA 1
ATOM 693 C C . TRP A 1 87 ? 4.828 6.764 -8.058 1.00 90.44 87 TRP A C 1
ATOM 695 O O . TRP A 1 87 ? 4.206 5.724 -8.269 1.00 90.44 87 TRP A O 1
ATOM 705 N N . TYR A 1 88 ? 5.862 7.149 -8.788 1.00 90.38 88 TYR A N 1
ATOM 706 C CA . TYR A 1 88 ? 6.411 6.395 -9.897 1.00 90.38 88 TYR A CA 1
ATOM 707 C C . TYR A 1 88 ? 7.802 5.893 -9.530 1.00 90.38 88 TYR A C 1
ATOM 709 O O . TYR A 1 88 ? 8.579 6.594 -8.877 1.00 90.38 88 TYR A O 1
ATOM 717 N N . ALA A 1 89 ? 8.108 4.678 -9.972 1.00 93.50 89 ALA A N 1
ATOM 718 C CA . ALA A 1 89 ? 9.453 4.131 -9.973 1.00 93.50 89 ALA A CA 1
ATOM 719 C C . ALA A 1 89 ? 9.936 4.012 -11.419 1.00 93.50 89 ALA A C 1
ATOM 721 O O 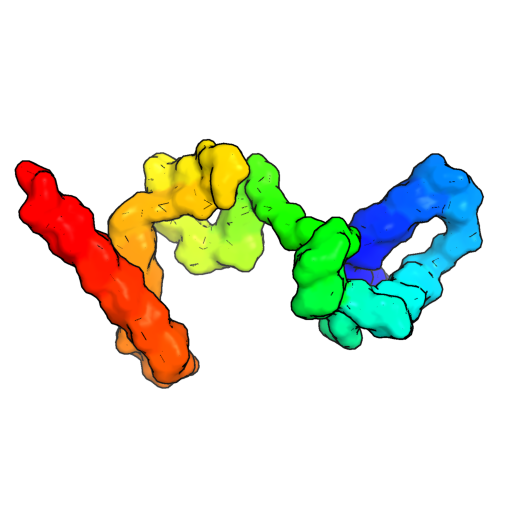. ALA A 1 89 ? 9.138 3.743 -12.319 1.00 93.50 89 ALA A O 1
ATOM 722 N N . ASP A 1 90 ? 11.228 4.207 -11.649 1.00 94.69 90 ASP A N 1
AT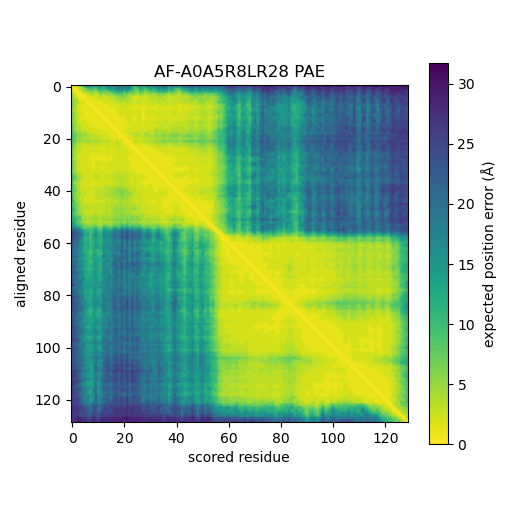OM 723 C CA . ASP A 1 90 ? 11.784 4.100 -12.991 1.00 94.69 90 ASP A CA 1
ATOM 724 C C . ASP A 1 90 ? 11.800 2.656 -13.535 1.00 94.69 90 ASP A C 1
ATOM 726 O O . ASP A 1 90 ? 11.564 1.661 -12.835 1.00 94.69 90 ASP A O 1
ATOM 730 N N . ALA A 1 91 ? 12.124 2.536 -14.825 1.00 94.06 91 ALA A N 1
ATOM 731 C CA . ALA A 1 91 ? 12.187 1.255 -15.519 1.00 94.06 91 ALA A CA 1
ATOM 732 C C . ALA A 1 91 ? 13.172 0.265 -14.872 1.00 94.06 91 ALA A C 1
ATOM 734 O O . ALA A 1 91 ? 12.966 -0.948 -14.960 1.00 94.06 91 ALA A O 1
ATOM 735 N N . PHE A 1 92 ? 14.231 0.744 -14.208 1.00 94.56 92 PHE A N 1
ATOM 736 C CA . PHE A 1 92 ? 15.195 -0.122 -13.535 1.00 94.56 92 PHE A CA 1
ATOM 737 C C . PHE A 1 92 ? 14.558 -0.847 -12.346 1.00 94.56 92 PHE A C 1
ATOM 739 O O . PHE A 1 92 ? 14.699 -2.073 -12.231 1.00 94.56 92 PHE A O 1
ATOM 746 N N . VAL A 1 93 ? 13.824 -0.126 -11.495 1.00 95.56 93 VAL A N 1
ATOM 747 C CA . VAL A 1 93 ? 13.104 -0.720 -10.359 1.00 95.56 93 VAL A CA 1
ATOM 748 C C . VAL A 1 93 ? 12.011 -1.663 -10.853 1.00 95.56 93 VAL A C 1
ATOM 750 O O . VAL A 1 93 ? 11.979 -2.825 -10.440 1.00 95.56 93 VAL A O 1
ATOM 753 N N . LEU A 1 94 ? 11.172 -1.213 -11.795 1.00 94.06 94 LEU A N 1
ATOM 754 C CA . LEU A 1 94 ? 10.072 -2.017 -12.340 1.00 94.06 94 LEU A CA 1
ATOM 755 C C . LEU A 1 94 ? 10.568 -3.323 -12.977 1.00 94.06 94 LEU A C 1
ATOM 757 O O . LEU A 1 94 ? 10.010 -4.397 -12.728 1.00 94.06 94 LEU A O 1
ATOM 761 N N . ARG A 1 95 ? 11.656 -3.261 -13.757 1.00 95.19 95 ARG A N 1
ATOM 762 C CA . ARG A 1 95 ? 12.292 -4.436 -14.372 1.00 95.19 95 ARG A CA 1
ATOM 763 C C . ARG A 1 95 ? 12.849 -5.386 -13.314 1.00 95.19 95 ARG A C 1
ATOM 765 O O . ARG A 1 95 ? 12.669 -6.599 -13.430 1.00 95.19 95 ARG A O 1
ATOM 772 N N . SER A 1 96 ? 13.512 -4.850 -12.293 1.00 95.56 96 SER A N 1
ATOM 773 C CA . SER A 1 96 ? 14.136 -5.646 -11.234 1.00 95.56 96 SER A CA 1
ATOM 774 C C . SER A 1 96 ? 13.106 -6.392 -10.383 1.00 95.56 96 SER A C 1
ATOM 776 O O . SER A 1 96 ? 13.233 -7.603 -10.201 1.00 95.56 96 SER A O 1
ATOM 778 N N . GLU A 1 97 ? 12.057 -5.710 -9.918 1.00 94.56 97 GLU A N 1
ATOM 779 C CA . GLU A 1 97 ? 10.993 -6.331 -9.117 1.00 94.56 97 GLU A CA 1
ATOM 780 C C . GLU A 1 97 ? 10.193 -7.355 -9.931 1.00 94.56 97 GLU A C 1
ATOM 782 O O . GLU A 1 97 ? 9.931 -8.460 -9.454 1.00 94.56 97 GLU A O 1
ATOM 787 N N . SER A 1 98 ? 9.901 -7.055 -11.202 1.00 94.94 98 SER A N 1
ATOM 788 C CA . SER A 1 98 ? 9.231 -8.004 -12.101 1.00 94.94 98 SER A CA 1
ATOM 789 C C . SER A 1 98 ? 10.044 -9.287 -12.291 1.00 94.94 98 SER A C 1
ATOM 791 O O . SER A 1 98 ? 9.495 -10.389 -12.266 1.00 94.94 98 SER A O 1
ATOM 793 N N . MET A 1 99 ? 11.367 -9.175 -12.441 1.00 95.94 99 MET A N 1
ATOM 794 C CA . MET A 1 99 ? 12.245 -10.344 -12.533 1.00 95.94 99 MET A CA 1
ATOM 795 C C . MET A 1 99 ? 12.278 -11.149 -11.230 1.00 95.94 99 MET A C 1
ATOM 797 O O . MET A 1 99 ? 12.333 -12.376 -11.287 1.00 95.94 99 MET A O 1
ATOM 801 N N . LEU A 1 100 ? 12.225 -10.504 -10.061 1.00 94.81 100 LEU A N 1
ATOM 802 C CA . LEU A 1 100 ? 12.153 -11.217 -8.782 1.00 94.81 100 LEU A CA 1
ATOM 803 C C . LEU A 1 100 ? 10.856 -12.022 -8.663 1.00 94.81 100 LEU A C 1
ATOM 805 O O . LEU A 1 100 ? 10.917 -13.212 -8.361 1.00 94.81 100 LEU A O 1
ATOM 809 N N . LEU A 1 101 ? 9.712 -11.420 -9.003 1.00 93.69 101 LEU A N 1
ATOM 810 C CA . LEU A 1 101 ? 8.414 -12.102 -9.008 1.00 93.69 101 LEU A CA 1
ATOM 811 C C . LEU A 1 101 ? 8.402 -13.324 -9.936 1.00 93.69 101 LEU A C 1
ATOM 813 O O . LEU A 1 101 ? 7.878 -14.376 -9.572 1.00 93.69 101 LEU A O 1
ATOM 817 N N . LEU A 1 102 ? 9.009 -13.214 -11.121 1.00 95.81 102 LEU A N 1
ATOM 818 C CA . LEU A 1 102 ? 9.078 -14.317 -12.083 1.00 95.81 102 LEU A CA 1
ATOM 819 C C . LEU A 1 102 ? 9.993 -15.465 -11.647 1.00 95.81 102 LEU A C 1
ATOM 821 O O . LEU A 1 102 ? 9.764 -16.603 -12.059 1.00 95.81 102 LEU A O 1
ATOM 825 N N . ASN A 1 103 ? 11.017 -15.171 -10.846 1.00 95.56 103 ASN A N 1
ATOM 826 C CA . ASN A 1 103 ? 11.984 -16.159 -10.373 1.00 95.56 103 ASN A CA 1
ATOM 827 C C . ASN A 1 103 ? 11.594 -16.797 -9.033 1.00 95.56 103 ASN A C 1
ATOM 829 O O . ASN A 1 103 ? 12.161 -17.831 -8.676 1.00 95.56 103 ASN A O 1
ATOM 833 N N . ASP A 1 104 ? 10.640 -16.220 -8.301 1.00 94.62 104 ASP A N 1
ATOM 834 C CA . ASP A 1 104 ? 10.126 -16.806 -7.068 1.00 94.62 104 ASP A CA 1
ATOM 835 C C . ASP A 1 104 ? 9.038 -17.862 -7.377 1.00 94.62 104 ASP A C 1
ATOM 837 O O . ASP A 1 104 ? 7.984 -17.544 -7.945 1.00 94.62 104 ASP A O 1
ATOM 841 N N . PRO A 1 105 ? 9.265 -19.147 -7.029 1.00 93.50 105 PRO A N 1
ATOM 842 C CA . PRO A 1 105 ? 8.291 -20.207 -7.262 1.00 93.50 105 PRO A CA 1
ATOM 843 C C . PRO A 1 105 ? 7.004 -20.050 -6.438 1.00 93.50 105 PRO A C 1
ATOM 845 O O . PRO A 1 105 ? 5.994 -20.642 -6.817 1.00 93.50 105 PRO A O 1
ATOM 848 N N . ALA A 1 106 ? 7.024 -19.283 -5.342 1.00 95.00 106 ALA A N 1
ATOM 849 C CA . ALA A 1 106 ? 5.858 -19.020 -4.502 1.00 95.00 106 ALA A CA 1
ATOM 850 C C . ALA A 1 106 ? 4.934 -17.927 -5.068 1.00 95.00 106 ALA A C 1
ATOM 852 O O . ALA A 1 106 ? 3.790 -17.811 -4.627 1.00 95.00 106 ALA A O 1
ATOM 853 N N . THR A 1 107 ? 5.396 -17.153 -6.055 1.00 91.50 107 THR A N 1
ATOM 854 C CA . THR A 1 107 ? 4.592 -16.115 -6.707 1.00 91.50 107 THR A CA 1
ATOM 855 C C . THR A 1 107 ? 3.402 -16.720 -7.449 1.00 91.50 107 THR A C 1
ATOM 857 O O . THR A 1 107 ? 3.536 -17.723 -8.163 1.00 91.50 107 THR A O 1
ATOM 860 N N . SER A 1 108 ? 2.237 -16.077 -7.330 1.00 91.69 108 SER A N 1
ATOM 861 C CA . SER A 1 108 ? 1.016 -16.495 -8.019 1.00 91.69 108 SER A CA 1
ATOM 862 C C . SER A 1 108 ? 1.128 -16.339 -9.543 1.00 91.69 108 SER A C 1
ATOM 864 O O . SER A 1 108 ? 1.875 -15.504 -10.054 1.00 91.69 108 SER A O 1
ATOM 866 N N . GLU A 1 109 ? 0.360 -17.120 -10.306 1.00 89.94 109 GLU A N 1
ATOM 867 C CA . GLU A 1 109 ? 0.367 -16.993 -11.772 1.00 89.94 109 GLU A CA 1
ATOM 868 C C . GLU A 1 109 ? -0.185 -15.642 -12.254 1.00 89.94 109 GLU A C 1
ATOM 870 O O . GLU A 1 109 ? 0.279 -15.126 -13.271 1.00 89.94 109 GLU A O 1
ATOM 875 N N . THR A 1 110 ? -1.114 -15.037 -11.506 1.00 86.94 110 THR A N 1
ATOM 876 C CA . THR A 1 110 ? -1.613 -13.681 -11.777 1.00 86.94 110 THR A CA 1
ATOM 877 C C . THR A 1 110 ? -0.496 -12.650 -11.6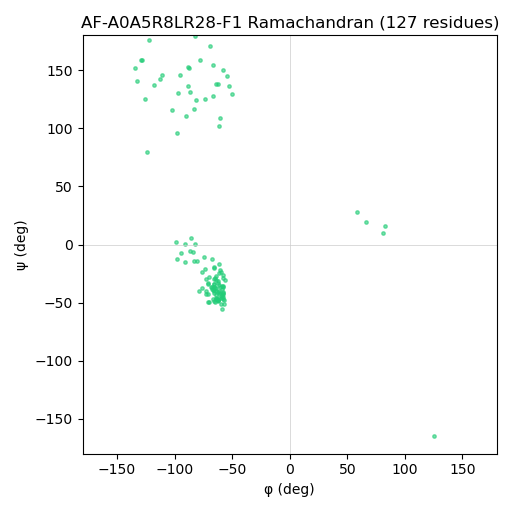35 1.00 86.94 110 THR A C 1
ATOM 879 O O . THR A 1 110 ? -0.292 -11.840 -12.537 1.00 86.94 110 THR A O 1
ATOM 882 N N . ASP A 1 111 ? 0.290 -12.715 -10.560 1.00 84.81 111 ASP A N 1
ATOM 883 C CA . ASP A 1 111 ? 1.386 -11.765 -10.339 1.00 84.81 111 ASP A CA 1
ATOM 884 C C . ASP A 1 111 ? 2.512 -11.961 -11.360 1.00 84.81 111 ASP A C 1
ATOM 886 O O . ASP A 1 111 ? 3.069 -10.991 -11.874 1.00 84.81 111 ASP A O 1
ATOM 890 N N . LYS A 1 112 ? 2.794 -13.212 -11.753 1.00 90.12 112 LYS A N 1
ATOM 891 C CA . LYS A 1 112 ? 3.724 -13.503 -12.856 1.00 90.12 112 LYS 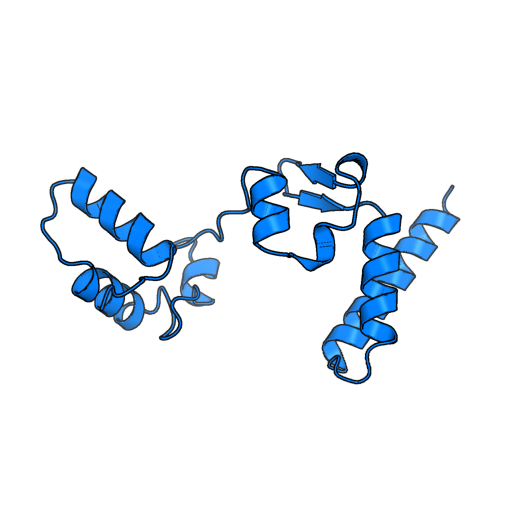A CA 1
ATOM 892 C C . LYS A 1 112 ? 3.222 -12.965 -14.195 1.00 90.12 112 LYS A C 1
ATOM 894 O O . LYS A 1 112 ? 4.031 -12.526 -15.012 1.00 90.12 112 LYS A O 1
ATOM 899 N N . LEU A 1 113 ? 1.916 -13.014 -14.464 1.00 88.88 113 LEU A N 1
ATOM 900 C CA . LEU A 1 113 ? 1.342 -12.408 -15.667 1.00 88.88 113 LEU A CA 1
ATOM 901 C C . LEU A 1 113 ? 1.519 -10.885 -15.644 1.00 88.88 113 LEU A C 1
ATOM 903 O O . LEU A 1 113 ? 2.016 -10.330 -16.622 1.00 88.88 113 LEU A O 1
ATOM 907 N N . ASN A 1 114 ? 1.206 -10.236 -14.521 1.00 85.31 114 ASN A N 1
ATOM 908 C CA . ASN A 1 114 ? 1.383 -8.794 -14.347 1.00 85.31 114 ASN A CA 1
ATOM 909 C C . ASN A 1 114 ? 2.849 -8.375 -14.547 1.00 85.31 114 ASN A C 1
ATOM 911 O O . ASN A 1 114 ? 3.127 -7.457 -15.317 1.00 85.31 114 ASN A O 1
ATOM 915 N N . ALA A 1 115 ? 3.799 -9.110 -13.962 1.00 90.75 115 ALA A N 1
ATOM 916 C CA . ALA A 1 115 ? 5.230 -8.870 -14.152 1.00 90.75 115 ALA A CA 1
ATOM 917 C C . ALA A 1 115 ? 5.662 -8.962 -15.631 1.00 90.75 115 ALA A C 1
ATOM 919 O O . ALA A 1 115 ? 6.477 -8.169 -16.098 1.00 90.75 115 ALA A O 1
ATOM 920 N N . ARG A 1 116 ? 5.102 -9.903 -16.408 1.00 93.25 116 ARG A N 1
ATOM 921 C CA . ARG A 1 116 ? 5.379 -10.007 -17.857 1.00 93.25 116 ARG A CA 1
ATOM 922 C C . ARG A 1 116 ? 4.810 -8.828 -18.642 1.00 93.25 116 ARG A C 1
ATOM 924 O O . ARG A 1 116 ? 5.465 -8.377 -19.576 1.00 93.25 116 ARG A O 1
ATOM 931 N N . ILE A 1 117 ? 3.621 -8.344 -18.278 1.00 91.19 117 ILE A N 1
ATOM 932 C CA . ILE A 1 117 ? 2.998 -7.173 -18.912 1.00 91.19 117 ILE A CA 1
ATOM 933 C C . ILE A 1 117 ? 3.877 -5.938 -18.694 1.00 91.19 117 ILE A C 1
ATOM 935 O O . ILE A 1 117 ? 4.238 -5.282 -19.666 1.00 91.19 117 ILE A O 1
ATOM 939 N N . VAL A 1 118 ? 4.307 -5.691 -17.452 1.00 89.81 118 VAL A N 1
ATOM 940 C CA . VAL A 1 118 ? 5.222 -4.586 -17.114 1.00 89.81 118 VAL A CA 1
ATOM 941 C C . VAL A 1 118 ? 6.520 -4.676 -17.921 1.00 89.81 118 VAL A C 1
ATOM 943 O O . VAL A 1 118 ? 6.934 -3.704 -18.545 1.00 89.81 118 VAL A O 1
ATOM 946 N N . LEU A 1 119 ? 7.147 -5.856 -17.978 1.00 93.19 119 LEU A N 1
ATOM 947 C CA . LEU A 1 119 ? 8.385 -6.048 -18.741 1.00 93.19 119 LEU A CA 1
ATOM 948 C C . LEU A 1 119 ? 8.219 -5.854 -20.251 1.00 93.19 119 LEU A C 1
ATOM 950 O O . LEU A 1 119 ? 9.192 -5.492 -20.911 1.00 93.19 119 LEU A O 1
ATOM 954 N N . ASN A 1 120 ? 7.043 -6.143 -20.809 1.00 91.19 120 ASN A N 1
ATOM 955 C CA . ASN A 1 120 ? 6.772 -5.885 -22.220 1.00 91.19 120 ASN A CA 1
ATOM 956 C C . ASN A 1 120 ? 6.601 -4.390 -22.479 1.00 91.19 120 ASN A C 1
ATOM 958 O O . ASN A 1 120 ? 7.208 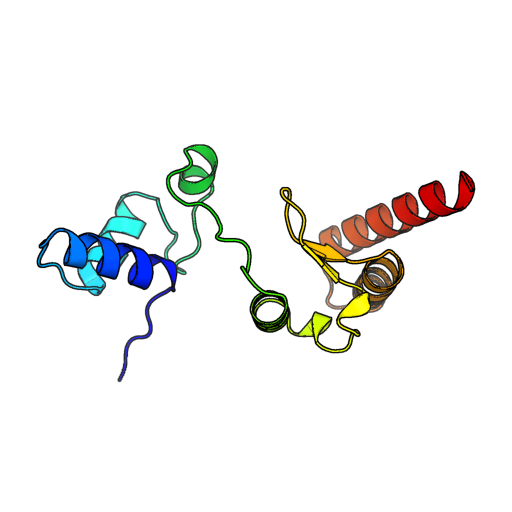-3.898 -23.420 1.00 91.19 120 ASN A O 1
ATOM 962 N N . HIS A 1 121 ? 5.881 -3.677 -21.612 1.00 87.38 121 HIS A N 1
ATOM 963 C CA . HIS A 1 121 ? 5.687 -2.234 -21.748 1.00 87.38 121 HIS A CA 1
ATOM 964 C C . HIS A 1 121 ? 7.019 -1.469 -21.721 1.00 87.38 121 HIS A C 1
ATOM 966 O O . HIS A 1 121 ? 7.308 -0.703 -22.628 1.00 87.38 121 HIS A O 1
ATOM 972 N N . ILE A 1 122 ? 7.909 -1.801 -20.776 1.00 89.00 122 ILE A N 1
ATOM 973 C CA . ILE A 1 122 ? 9.250 -1.190 -20.698 1.00 89.00 122 ILE A CA 1
ATOM 974 C C . ILE A 1 122 ? 10.062 -1.418 -21.988 1.00 89.00 122 ILE A C 1
ATOM 976 O O . ILE A 1 122 ? 10.858 -0.574 -22.379 1.00 89.00 122 ILE A O 1
ATOM 980 N N . LYS A 1 123 ? 9.914 -2.578 -22.646 1.00 79.81 123 LYS A N 1
ATOM 981 C CA . LYS A 1 123 ? 10.635 -2.862 -23.900 1.00 79.81 123 LYS A CA 1
ATOM 982 C C . LYS A 1 123 ? 10.100 -2.068 -25.085 1.00 79.81 123 LYS A C 1
ATOM 984 O O . LYS A 1 123 ? 10.853 -1.868 -26.030 1.00 79.81 123 LYS A O 1
ATOM 989 N N . GLU A 1 124 ? 8.814 -1.733 -25.074 1.00 73.50 124 GLU A N 1
ATOM 990 C CA . GLU A 1 124 ? 8.205 -0.896 -26.105 1.00 73.50 124 GLU A CA 1
ATOM 991 C C . GLU A 1 124 ? 8.701 0.546 -25.958 1.00 73.50 124 GLU A C 1
ATOM 993 O O . GLU A 1 124 ? 9.144 1.116 -26.948 1.00 73.50 124 GLU A O 1
ATOM 998 N N . ASP A 1 125 ? 8.775 1.066 -24.729 1.00 66.56 125 ASP A N 1
ATOM 999 C CA . ASP A 1 125 ? 9.333 2.399 -24.458 1.00 66.56 125 ASP A CA 1
ATOM 1000 C C . ASP A 1 125 ? 10.816 2.510 -24.870 1.00 66.56 125 ASP A C 1
ATOM 1002 O O . ASP A 1 125 ? 11.221 3.502 -25.466 1.00 66.56 125 ASP A O 1
ATOM 1006 N N . ASP A 1 126 ? 11.623 1.467 -24.624 1.00 62.41 126 ASP A N 1
ATOM 1007 C CA . ASP A 1 126 ? 13.039 1.407 -25.038 1.00 62.41 126 ASP A CA 1
ATOM 1008 C C . ASP A 1 126 ? 13.222 1.322 -26.581 1.00 62.41 126 ASP A C 1
ATOM 1010 O O . ASP A 1 126 ? 14.350 1.425 -27.066 1.00 62.41 126 ASP A O 1
ATOM 1014 N N . ALA A 1 127 ? 12.165 1.051 -27.362 1.00 61.81 127 ALA A N 1
ATOM 1015 C CA . ALA A 1 127 ? 12.237 0.858 -28.818 1.00 61.81 127 ALA A CA 1
ATOM 1016 C C . ALA A 1 127 ? 11.872 2.110 -29.639 1.00 61.81 127 ALA A C 1
ATOM 1018 O O . ALA A 1 127 ? 12.120 2.118 -30.849 1.00 61.81 127 ALA A O 1
ATOM 1019 N N . ASP A 1 128 ? 11.299 3.128 -28.994 1.00 52.38 128 ASP A N 1
ATOM 1020 C CA . ASP A 1 128 ? 10.858 4.384 -29.616 1.00 52.38 128 ASP A CA 1
ATOM 1021 C C . ASP A 1 128 ? 11.867 5.552 -29.441 1.00 52.38 128 ASP A C 1
ATOM 1023 O O . ASP A 1 128 ? 11.615 6.650 -29.947 1.00 52.38 128 ASP A O 1
ATOM 1027 N N . ASP A 1 129 ? 13.020 5.303 -28.800 1.00 46.59 129 ASP A N 1
ATOM 1028 C CA . ASP A 1 129 ? 14.192 6.203 -28.657 1.00 46.59 129 ASP A CA 1
ATOM 1029 C C . ASP A 1 129 ? 15.339 5.858 -29.641 1.00 46.59 129 ASP A C 1
ATOM 1031 O O . ASP A 1 129 ? 16.029 6.795 -30.122 1.00 46.59 129 ASP A O 1
#

Nearest PDB structures (foldseek):
  9hcj-assembly1_C1  TM=3.380E-01  e=5.313E+00  Dictyostelium discoideum
  9hcj-assembly1_C0  TM=3.399E-01  e=5.672E+00  Dictyostelium discoideum

Secondary structure (DSSP, 8-state):
--PPPPHHHHHHHHHHHHTT----HHHHHHHHHHTTSB-TTSPBPHHHHHTTSS-----SSHHHHHHH-GGGGGS-GGGEEEETTEEEE-HHHHHHHHHHHHH-TTS-HHHHHHHHHHHHHHHHHTT--

Organism: Lacticaseibacillus zeae (NCBI:txid57037)